Protein AF-A0A419QMH9-F1 (afdb_monomer_lite)

Structure (mmCIF, N/CA/C/O backbone):
data_AF-A0A419QMH9-F1
#
_entry.id   AF-A0A419QMH9-F1
#
loop_
_atom_site.group_PDB
_atom_site.id
_atom_site.type_symbol
_atom_site.label_atom_id
_atom_site.label_alt_id
_atom_site.label_comp_id
_atom_site.label_asym_id
_atom_site.label_entity_id
_atom_site.label_seq_id
_atom_site.pdbx_PDB_ins_code
_atom_site.Cartn_x
_atom_site.Cartn_y
_atom_site.Cartn_z
_atom_site.occupancy
_atom_site.B_iso_or_equiv
_atom_site.auth_seq_id
_atom_site.auth_comp_id
_atom_site.auth_asym_id
_atom_site.auth_atom_id
_atom_site.pdbx_PDB_model_num
ATOM 1 N N . ASN A 1 1 ? -2.554 11.137 4.047 1.00 84.81 1 ASN A N 1
ATOM 2 C CA . ASN A 1 1 ? -3.233 10.425 2.937 1.00 84.81 1 ASN A CA 1
ATOM 3 C C . ASN A 1 1 ? -2.294 9.334 2.405 1.00 84.81 1 ASN A C 1
ATOM 5 O O . ASN A 1 1 ? -1.127 9.339 2.792 1.00 84.81 1 ASN A O 1
ATOM 9 N N . LEU A 1 2 ? -2.779 8.390 1.586 1.00 95.69 2 LEU A N 1
ATOM 10 C CA . LEU A 1 2 ? -1.966 7.267 1.076 1.00 95.69 2 LEU A CA 1
ATOM 11 C C . LEU A 1 2 ? -0.827 7.731 0.153 1.00 95.69 2 LEU A C 1
ATOM 13 O O . LEU A 1 2 ? 0.290 7.248 0.307 1.00 95.69 2 LEU A O 1
ATOM 17 N N . LEU A 1 3 ? -1.086 8.750 -0.677 1.00 95.81 3 LEU A N 1
ATOM 18 C CA . LEU A 1 3 ? -0.113 9.392 -1.575 1.00 95.81 3 LEU A CA 1
ATOM 19 C C . LEU A 1 3 ? 1.203 9.720 -0.867 1.00 95.81 3 LEU A C 1
ATOM 21 O O . LEU A 1 3 ? 2.260 9.220 -1.226 1.00 95.81 3 LEU A O 1
ATOM 25 N N . LYS A 1 4 ? 1.141 10.521 0.203 1.00 97.00 4 LYS A N 1
ATOM 26 C CA . LYS A 1 4 ? 2.341 10.955 0.932 1.00 97.00 4 LYS A CA 1
ATOM 27 C C . LYS A 1 4 ? 2.958 9.833 1.762 1.00 97.00 4 LYS A C 1
ATOM 29 O O . LYS A 1 4 ? 4.173 9.795 1.916 1.00 97.00 4 LYS A O 1
ATOM 34 N N . LYS A 1 5 ? 2.127 8.939 2.314 1.00 97.69 5 LYS A N 1
ATOM 35 C CA . LYS A 1 5 ? 2.584 7.867 3.209 1.00 97.69 5 LYS A CA 1
ATOM 36 C C . LYS A 1 5 ? 3.420 6.826 2.467 1.00 97.69 5 LYS A C 1
ATOM 38 O O . LYS A 1 5 ? 4.446 6.405 2.986 1.00 97.69 5 LYS A O 1
ATOM 43 N N . PHE A 1 6 ? 2.973 6.430 1.281 1.00 97.19 6 PHE A N 1
ATOM 44 C CA . PHE A 1 6 ? 3.593 5.358 0.503 1.00 97.19 6 PHE A CA 1
ATOM 45 C C . PHE A 1 6 ? 4.279 5.855 -0.773 1.00 97.19 6 PHE A C 1
ATOM 47 O O . PHE A 1 6 ? 4.830 5.049 -1.512 1.00 97.19 6 PHE A O 1
ATOM 54 N N . LYS A 1 7 ? 4.296 7.177 -1.002 1.00 97.06 7 LYS A N 1
ATOM 55 C CA . LYS A 1 7 ? 4.846 7.811 -2.212 1.00 97.06 7 LYS A CA 1
ATOM 56 C C . LYS A 1 7 ? 4.265 7.189 -3.488 1.00 97.06 7 LYS A C 1
ATOM 58 O O . LYS A 1 7 ? 5.009 6.879 -4.412 1.00 97.06 7 LYS A O 1
ATOM 63 N N . LEU A 1 8 ? 2.949 6.988 -3.467 1.00 97.00 8 LEU A N 1
ATOM 64 C CA . LEU A 1 8 ? 2.165 6.496 -4.594 1.00 97.00 8 LEU A CA 1
ATOM 65 C C . LEU A 1 8 ? 1.651 7.669 -5.417 1.00 97.00 8 LEU A C 1
ATOM 67 O O . LEU A 1 8 ? 1.423 8.761 -4.873 1.00 97.00 8 LEU A O 1
ATOM 71 N N . ASP A 1 9 ? 1.418 7.416 -6.697 1.00 97.38 9 ASP A N 1
ATOM 72 C CA . ASP A 1 9 ? 0.619 8.312 -7.512 1.00 97.38 9 ASP A CA 1
ATOM 73 C C . ASP A 1 9 ? -0.873 8.233 -7.137 1.00 97.38 9 ASP A C 1
ATOM 75 O O . ASP A 1 9 ? -1.294 7.534 -6.205 1.00 97.38 9 ASP A O 1
ATOM 79 N N . TYR A 1 10 ? -1.681 9.039 -7.822 1.00 97.31 10 TYR A N 1
ATOM 80 C CA . TYR A 1 10 ? -3.105 9.116 -7.531 1.00 97.31 10 TYR A CA 1
ATOM 81 C C . TYR A 1 10 ? -3.855 7.815 -7.824 1.00 97.31 10 TYR A C 1
ATOM 83 O O . TYR A 1 10 ? -4.716 7.428 -7.030 1.00 97.31 10 TYR A O 1
ATOM 91 N N . GLU A 1 11 ? -3.518 7.145 -8.921 1.00 97.00 11 GLU A N 1
ATOM 92 C CA . GLU A 1 11 ? -4.166 5.913 -9.353 1.00 97.00 11 GLU A CA 1
ATOM 93 C C . GLU A 1 11 ? -3.895 4.781 -8.353 1.00 97.00 11 GLU A C 1
ATOM 95 O O . G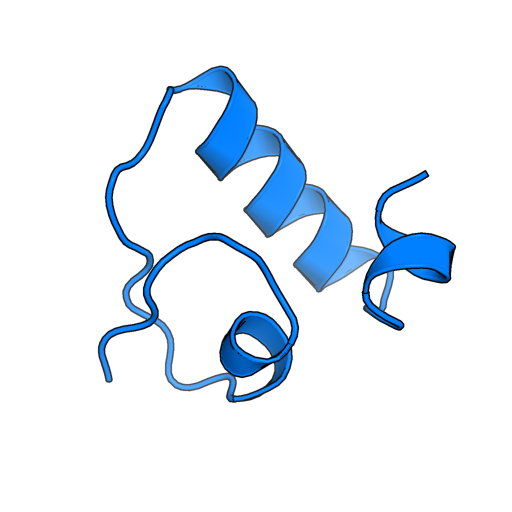LU A 1 11 ? -4.827 4.170 -7.819 1.00 97.00 11 GLU A O 1
ATOM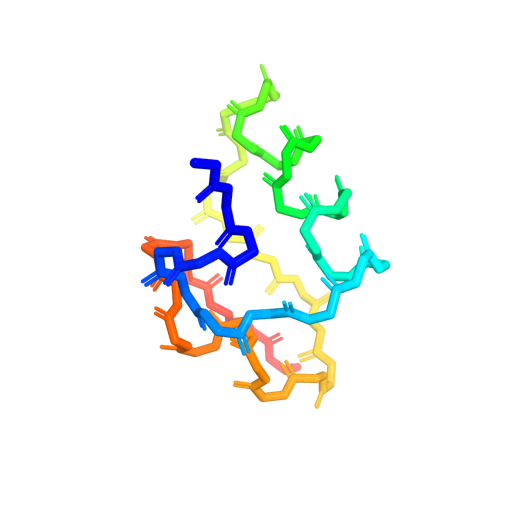 100 N N . ASP A 1 12 ? -2.635 4.576 -7.987 1.00 97.19 12 ASP A N 1
ATOM 101 C CA . ASP A 1 12 ? -2.230 3.543 -7.039 1.00 97.19 12 ASP A CA 1
ATOM 102 C C . ASP A 1 12 ? -2.803 3.768 -5.643 1.00 97.19 12 ASP A C 1
ATOM 104 O O . ASP A 1 12 ? -3.206 2.829 -4.944 1.00 97.19 12 ASP A O 1
ATOM 108 N N . ALA A 1 13 ? -2.895 5.028 -5.217 1.00 97.81 13 ALA A N 1
ATOM 109 C CA . ALA A 1 13 ? -3.525 5.358 -3.949 1.00 97.81 13 ALA A CA 1
ATOM 110 C C . ALA A 1 13 ? -5.026 5.034 -3.939 1.00 97.81 13 ALA A C 1
ATOM 112 O O . ALA A 1 13 ? -5.545 4.666 -2.880 1.00 97.81 13 ALA A O 1
ATOM 113 N N . LEU A 1 14 ? -5.726 5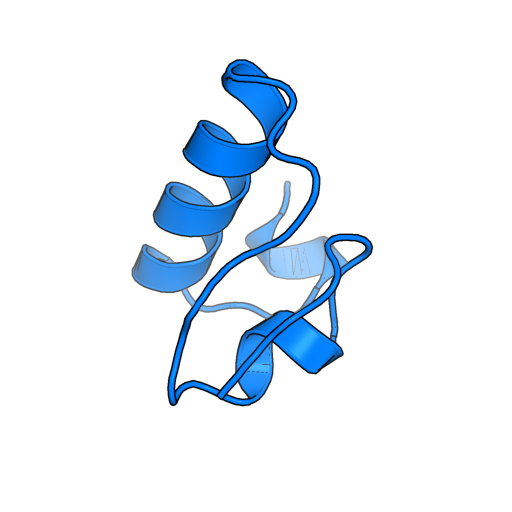.150 -5.074 1.00 97.62 14 LEU A N 1
ATOM 114 C CA . LEU A 1 14 ? -7.127 4.739 -5.186 1.00 97.62 14 LEU A CA 1
ATOM 115 C C . LEU A 1 14 ? -7.263 3.217 -5.122 1.00 97.62 14 LEU A C 1
ATOM 117 O O . LEU A 1 14 ? -8.074 2.721 -4.333 1.00 97.62 14 LEU A O 1
ATOM 121 N N . HIS A 1 15 ? -6.435 2.481 -5.864 1.00 97.44 15 HIS A N 1
ATOM 122 C CA . HIS A 1 15 ? -6.391 1.019 -5.790 1.00 97.44 15 HIS A CA 1
ATOM 123 C C . HIS A 1 15 ? -6.149 0.537 -4.351 1.00 97.44 15 HIS A C 1
ATOM 125 O O . HIS A 1 15 ? -6.912 -0.277 -3.817 1.00 97.44 15 HIS A O 1
ATOM 131 N N . LEU A 1 16 ? -5.152 1.112 -3.671 1.00 97.69 16 LEU A N 1
ATOM 132 C CA . LEU A 1 16 ? -4.832 0.778 -2.285 1.00 97.69 16 LEU A CA 1
ATOM 133 C C . LEU A 1 16 ? -5.961 1.155 -1.311 1.00 97.69 16 LEU A C 1
ATOM 135 O O . LEU A 1 16 ? -6.247 0.406 -0.373 1.00 97.69 16 LEU A O 1
ATOM 139 N N . ALA A 1 17 ? -6.632 2.292 -1.525 1.00 98.00 17 ALA A N 1
ATOM 140 C CA . ALA A 1 17 ? -7.765 2.707 -0.699 1.00 98.00 17 ALA A CA 1
ATOM 141 C C . ALA A 1 17 ? -8.924 1.704 -0.776 1.00 98.00 17 ALA A C 1
ATOM 143 O O . ALA A 1 17 ? -9.509 1.358 0.255 1.00 98.00 17 ALA A O 1
ATOM 144 N N . V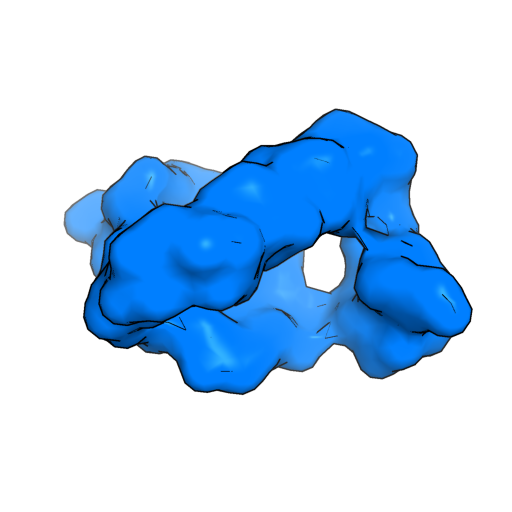AL A 1 18 ? -9.234 1.205 -1.977 1.00 98.06 18 VAL A N 1
ATOM 145 C CA . VAL A 1 18 ? -10.260 0.173 -2.175 1.00 98.06 18 VAL A CA 1
ATOM 146 C C . VAL A 1 18 ? -9.841 -1.132 -1.502 1.00 98.06 18 VAL A C 1
ATOM 148 O O . VAL A 1 18 ? -10.632 -1.693 -0.743 1.00 98.06 18 VAL A O 1
ATOM 151 N N . ALA A 1 19 ? -8.592 -1.566 -1.690 1.00 97.88 19 ALA A N 1
ATOM 152 C CA . ALA A 1 19 ? -8.060 -2.777 -1.067 1.00 97.88 19 ALA A CA 1
ATOM 153 C C . ALA A 1 19 ? -8.180 -2.740 0.469 1.00 97.88 19 ALA A C 1
ATOM 155 O O . ALA A 1 19 ? -8.651 -3.698 1.085 1.00 97.88 19 ALA A O 1
ATOM 156 N N . PHE A 1 20 ? -7.848 -1.610 1.100 1.00 97.44 20 PHE A N 1
ATOM 157 C CA . PHE A 1 20 ? -8.024 -1.433 2.544 1.00 97.44 20 PHE A CA 1
ATOM 158 C C . PHE A 1 20 ? -9.494 -1.406 2.965 1.00 97.44 20 PHE A C 1
ATOM 160 O O . PHE A 1 20 ? -9.848 -2.026 3.970 1.00 97.44 20 PHE A O 1
ATOM 167 N N . LYS A 1 21 ? -10.365 -0.741 2.194 1.00 98.31 21 LYS A N 1
ATOM 168 C CA . LYS A 1 21 ? -11.806 -0.667 2.483 1.00 98.31 21 LYS A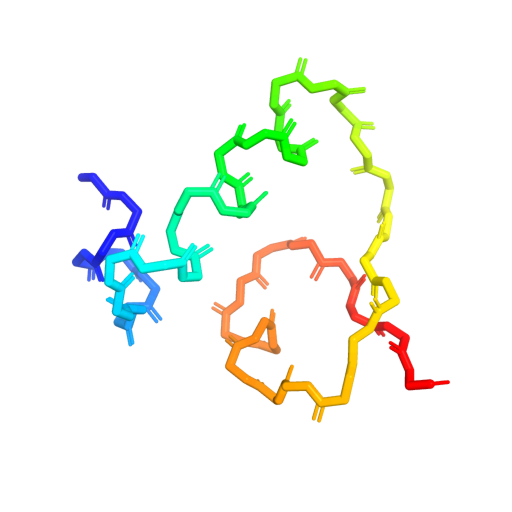 CA 1
ATOM 169 C C . LYS A 1 21 ? -12.454 -2.051 2.522 1.00 98.31 21 LYS A C 1
ATOM 171 O O . LYS A 1 21 ? -13.281 -2.309 3.393 1.00 98.31 21 LYS A O 1
ATOM 176 N N . VAL A 1 22 ? -12.058 -2.943 1.615 1.00 98.12 22 VAL A N 1
ATOM 177 C CA . VAL A 1 22 ? -12.578 -4.320 1.548 1.00 98.12 22 VAL A CA 1
ATOM 178 C C . VAL A 1 22 ? -11.781 -5.309 2.403 1.00 98.12 22 VAL A C 1
ATOM 180 O O . VAL A 1 22 ? -12.078 -6.501 2.392 1.00 98.12 22 VAL A O 1
ATOM 183 N N . LYS A 1 23 ? -10.781 -4.830 3.159 1.00 97.56 23 LYS A N 1
ATOM 184 C CA . LYS A 1 23 ? -9.865 -5.653 3.967 1.00 97.56 23 LYS A CA 1
ATOM 185 C C . LYS A 1 23 ? -9.192 -6.761 3.145 1.00 97.56 23 LYS A C 1
ATOM 187 O O . LYS A 1 23 ? -9.045 -7.892 3.614 1.00 97.56 23 LYS A O 1
ATOM 192 N N . ALA A 1 24 ? -8.796 -6.438 1.915 1.00 97.94 24 ALA A N 1
ATOM 193 C CA . ALA A 1 24 ? -8.046 -7.345 1.059 1.00 97.94 24 ALA A CA 1
ATOM 194 C C . ALA A 1 24 ? -6.748 -7.784 1.755 1.00 97.94 24 ALA A C 1
ATOM 196 O O . ALA A 1 24 ? -6.069 -6.985 2.401 1.00 97.94 24 ALA A O 1
ATOM 197 N N . LYS A 1 25 ? -6.411 -9.070 1.624 1.00 97.19 25 LYS A N 1
ATOM 198 C CA . LYS A 1 25 ? -5.203 -9.652 2.233 1.00 97.19 25 LYS A CA 1
ATOM 199 C C . LYS A 1 25 ? -3.959 -9.449 1.370 1.00 97.19 25 LYS A C 1
ATOM 201 O O . LYS A 1 25 ? -2.859 -9.313 1.898 1.00 97.19 25 LYS A O 1
ATOM 206 N N . GLU A 1 26 ? -4.137 -9.447 0.055 1.00 97.69 26 GLU A N 1
ATOM 207 C CA . GLU A 1 26 ? -3.074 -9.286 -0.930 1.00 97.69 26 GLU A CA 1
ATOM 208 C C . GLU A 1 26 ? -3.612 -8.596 -2.188 1.00 97.69 26 GLU A C 1
ATOM 210 O O . GLU A 1 26 ? -4.824 -8.566 -2.416 1.00 97.69 26 GLU A O 1
ATOM 215 N N . ILE A 1 27 ? -2.702 -8.023 -2.971 1.00 97.00 27 ILE A N 1
ATOM 216 C CA . ILE A 1 27 ? -2.975 -7.401 -4.266 1.00 97.00 27 ILE A CA 1
ATOM 217 C C . ILE A 1 27 ? -2.177 -8.132 -5.345 1.00 97.00 27 ILE A C 1
ATOM 219 O O . ILE A 1 27 ? -0.976 -8.344 -5.186 1.00 97.00 27 ILE A O 1
ATOM 223 N N . ILE A 1 28 ? -2.840 -8.540 -6.426 1.00 97.00 28 ILE A N 1
ATOM 224 C CA . ILE A 1 28 ? -2.179 -9.106 -7.606 1.00 97.00 28 ILE A CA 1
ATOM 225 C C . ILE A 1 28 ? -1.916 -7.942 -8.553 1.00 97.00 28 ILE A C 1
ATOM 227 O O . ILE A 1 28 ? -2.860 -7.331 -9.047 1.00 97.00 28 ILE A O 1
ATOM 231 N N . SER A 1 29 ? -0.648 -7.590 -8.736 1.00 96.00 29 SER A N 1
ATOM 232 C CA . SER A 1 29 ? -0.251 -6.485 -9.600 1.00 96.00 29 SER A CA 1
ATOM 233 C C . SER A 1 29 ? 1.185 -6.655 -10.085 1.00 96.00 29 SER A C 1
ATOM 235 O O . SER A 1 29 ? 2.099 -7.016 -9.329 1.00 96.00 29 SER A O 1
ATOM 237 N N . ASN A 1 30 ? 1.389 -6.333 -11.360 1.00 96.81 30 ASN A N 1
ATOM 238 C CA . ASN A 1 30 ? 2.715 -6.180 -11.946 1.00 96.81 30 ASN A CA 1
ATOM 239 C C . ASN A 1 30 ? 3.417 -4.896 -11.478 1.00 96.81 30 ASN A C 1
ATOM 241 O O . ASN A 1 30 ? 4.636 -4.788 -11.638 1.00 96.81 30 ASN A O 1
ATOM 245 N N . ASP A 1 31 ? 2.678 -3.969 -10.869 1.00 95.88 31 ASP A N 1
ATOM 246 C CA . ASP A 1 31 ? 3.219 -2.726 -10.351 1.00 95.88 31 ASP A CA 1
ATOM 247 C C . ASP A 1 31 ? 3.940 -2.938 -9.017 1.00 95.88 31 ASP A C 1
ATOM 249 O O . ASP A 1 31 ? 3.347 -3.299 -7.997 1.00 95.88 31 ASP A O 1
ATOM 253 N N . LYS A 1 32 ? 5.249 -2.697 -9.025 1.00 96.19 32 LYS A N 1
ATOM 254 C CA . LYS A 1 32 ? 6.112 -2.837 -7.849 1.00 96.19 32 LYS A CA 1
ATOM 255 C C . LYS A 1 32 ? 5.872 -1.743 -6.814 1.00 96.19 32 LYS A C 1
ATOM 257 O O . LYS A 1 32 ? 6.319 -1.898 -5.680 1.00 96.19 32 LYS A O 1
ATOM 262 N N . ASP A 1 33 ? 5.155 -0.673 -7.139 1.00 96.69 33 ASP A N 1
ATOM 263 C CA . ASP A 1 33 ? 4.887 0.405 -6.191 1.00 96.69 33 ASP A CA 1
ATOM 264 C C . ASP A 1 33 ? 4.043 -0.052 -4.999 1.00 96.69 33 ASP A C 1
ATOM 266 O O . ASP A 1 33 ? 4.232 0.445 -3.883 1.00 96.69 33 ASP A O 1
ATOM 270 N N . PHE A 1 34 ? 3.238 -1.107 -5.155 1.00 97.12 34 PHE A N 1
ATOM 271 C CA . PHE A 1 34 ? 2.548 -1.722 -4.021 1.00 97.12 34 PHE A CA 1
ATOM 272 C C . PHE A 1 34 ? 3.493 -2.407 -3.019 1.00 97.12 34 PHE A C 1
ATOM 274 O O . PHE A 1 34 ? 3.101 -2.569 -1.861 1.00 97.12 34 PHE A O 1
ATOM 281 N N . ASP A 1 35 ? 4.747 -2.713 -3.386 1.00 97.25 35 ASP A N 1
ATOM 282 C CA . ASP A 1 35 ? 5.765 -3.201 -2.437 1.00 97.25 35 ASP A CA 1
ATOM 283 C C . ASP A 1 35 ? 6.121 -2.140 -1.378 1.00 97.25 35 ASP A C 1
ATOM 285 O O . ASP A 1 35 ? 6.609 -2.473 -0.298 1.00 97.25 35 ASP A O 1
ATOM 289 N N . LYS A 1 36 ? 5.837 -0.854 -1.640 1.00 96.88 36 LYS A N 1
ATOM 290 C CA . LYS A 1 36 ? 6.024 0.249 -0.678 1.00 96.88 36 LYS A CA 1
ATOM 291 C C . LYS A 1 36 ? 4.954 0.261 0.421 1.00 96.88 36 LYS A C 1
ATOM 293 O O . LYS A 1 36 ? 5.054 1.041 1.368 1.00 96.88 36 LYS A O 1
ATOM 298 N N . THR A 1 37 ? 3.898 -0.538 0.280 1.00 96.81 37 THR A N 1
ATOM 299 C CA . THR A 1 37 ? 2.690 -0.476 1.108 1.00 96.81 37 THR A CA 1
ATOM 300 C C . THR A 1 37 ? 2.642 -1.607 2.137 1.00 96.81 37 THR A C 1
ATOM 302 O O . THR A 1 37 ? 3.495 -2.485 2.176 1.00 96.81 37 THR A O 1
ATOM 305 N N . THR A 1 38 ? 1.628 -1.601 3.006 1.00 96.62 38 THR A N 1
ATOM 306 C CA . THR A 1 38 ? 1.424 -2.684 3.981 1.00 96.62 38 THR A CA 1
ATOM 307 C C . THR A 1 38 ? 0.625 -3.868 3.430 1.00 96.62 38 THR A C 1
ATOM 309 O O . THR A 1 38 ? 0.466 -4.852 4.151 1.00 96.62 38 THR A O 1
ATOM 312 N N . ILE A 1 39 ? 0.078 -3.791 2.207 1.00 96.94 39 ILE A N 1
ATOM 313 C CA . ILE A 1 39 ? -0.606 -4.933 1.583 1.00 96.94 39 ILE A CA 1
ATOM 314 C C . ILE A 1 39 ? 0.419 -5.806 0.861 1.00 96.94 39 ILE A C 1
ATOM 316 O O . ILE A 1 39 ? 1.329 -5.306 0.205 1.00 96.94 39 ILE A O 1
ATOM 320 N N . LYS A 1 40 ? 0.288 -7.128 0.983 1.00 97.69 40 LYS A N 1
ATOM 321 C CA . LYS A 1 40 ? 1.193 -8.055 0.305 1.00 97.69 40 LYS A CA 1
ATOM 322 C C . LYS A 1 40 ? 0.934 -8.021 -1.200 1.00 97.69 40 LYS A C 1
ATOM 324 O O . LYS A 1 40 ? -0.177 -8.331 -1.623 1.00 97.69 40 LYS A O 1
ATOM 329 N N . ARG A 1 41 ? 1.949 -7.709 -2.005 1.00 97.50 41 ARG A N 1
ATOM 330 C CA . ARG A 1 41 ? 1.861 -7.829 -3.464 1.00 97.50 41 ARG A CA 1
ATOM 331 C C . ARG A 1 41 ? 2.179 -9.255 -3.931 1.00 97.50 41 ARG A C 1
ATOM 333 O O . ARG A 1 41 ? 3.090 -9.909 -3.416 1.00 97.50 41 ARG A O 1
ATOM 340 N N . ARG A 1 42 ? 1.429 -9.729 -4.923 1.00 96.94 42 ARG A N 1
ATOM 341 C CA . ARG A 1 42 ? 1.703 -10.907 -5.756 1.00 96.94 42 ARG A CA 1
ATOM 342 C C . ARG A 1 42 ? 1.869 -10.449 -7.205 1.00 96.94 42 ARG A C 1
ATOM 344 O O . ARG A 1 42 ? 1.175 -9.526 -7.618 1.00 96.94 42 ARG A O 1
ATOM 351 N N . PHE A 1 43 ? 2.797 -11.071 -7.927 1.00 86.12 43 PHE A N 1
ATOM 352 C CA . PHE A 1 43 ? 2.993 -10.868 -9.363 1.00 86.12 43 PHE A CA 1
ATOM 353 C C . PHE A 1 43 ? 2.201 -11.919 -10.135 1.00 86.12 43 PHE A C 1
ATOM 355 O O . PHE A 1 43 ? 2.253 -13.091 -9.691 1.00 86.12 43 PHE A O 1
#

Foldseek 3Di:
DCCVQLVDDPVVSVVVVVCVVVVPQADEDPDCSCVSDPHHYDD

pLDDT: mean 96.64, std 2.55, range [84.81, 98.31]

Radius of gyration: 9.23 Å; chains: 1; bounding box: 19×22×16 Å

Secondary structure (DSSP, 8-state):
-HHHHHT--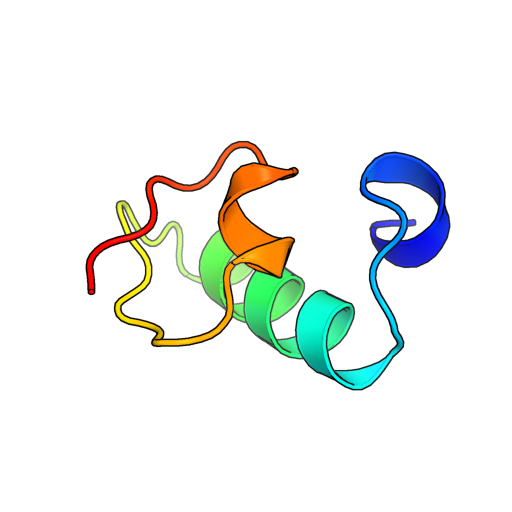HHHHHHHHHHHHTT-SEEE-S-GGGGGSSSEEE-

Sequence (43 aa):
NLLKKFKLDYEDALHLAVAFKVKAKEIISNDKDFDKTTIKRRF